Protein AF-A0A3L9GLL1-F1 (afdb_monomer_lite)

Structure (mmCIF, N/CA/C/O backbone):
data_AF-A0A3L9GLL1-F1
#
_entry.id   AF-A0A3L9GLL1-F1
#
loop_
_atom_site.group_PDB
_atom_site.id
_atom_site.type_symbol
_atom_site.label_atom_id
_atom_site.label_alt_id
_atom_site.label_comp_id
_atom_site.label_asym_id
_atom_site.label_entity_id
_atom_site.label_seq_id
_atom_site.pdbx_PDB_ins_code
_atom_site.Cartn_x
_atom_site.Cartn_y
_atom_site.Cartn_z
_atom_site.occupancy
_atom_site.B_iso_or_equiv
_atom_site.auth_seq_id
_atom_site.auth_comp_id
_atom_site.auth_asym_id
_atom_site.auth_atom_id
_atom_site.pdbx_PDB_model_num
ATOM 1 N N . PRO A 1 1 ? 18.558 -11.958 -15.216 1.00 66.00 1 PRO A N 1
ATOM 2 C CA . PRO A 1 1 ? 17.904 -10.704 -14.757 1.00 66.00 1 PRO A CA 1
ATOM 3 C C . PRO A 1 1 ? 17.938 -9.670 -15.889 1.00 66.00 1 PRO A C 1
ATOM 5 O O . PRO A 1 1 ? 18.810 -9.796 -16.738 1.00 66.00 1 PRO A O 1
ATOM 8 N N . LEU A 1 2 ? 17.018 -8.699 -15.926 1.00 81.56 2 LEU A N 1
ATOM 9 C CA . LEU A 1 2 ? 16.826 -7.770 -17.062 1.00 81.56 2 LEU A CA 1
ATOM 10 C C . LEU A 1 2 ? 18.001 -6.802 -17.343 1.00 81.56 2 LEU A C 1
ATOM 12 O O . LEU A 1 2 ? 17.887 -5.996 -18.255 1.00 81.56 2 LEU A O 1
ATOM 16 N N . ASP A 1 3 ? 19.086 -6.856 -16.559 1.00 89.69 3 ASP A N 1
ATOM 17 C CA . ASP A 1 3 ? 20.253 -5.948 -16.613 1.00 89.69 3 ASP A CA 1
ATOM 18 C C . ASP A 1 3 ? 19.885 -4.450 -16.697 1.00 89.69 3 ASP A C 1
ATOM 20 O O . ASP A 1 3 ? 20.573 -3.642 -17.311 1.00 89.69 3 ASP A O 1
ATOM 24 N N . LEU A 1 4 ? 18.760 -4.088 -16.071 1.00 91.12 4 LEU A N 1
ATOM 25 C CA . LEU A 1 4 ? 18.176 -2.752 -16.128 1.00 91.12 4 LEU A CA 1
ATOM 26 C C . LEU A 1 4 ? 18.712 -1.883 -14.986 1.00 91.12 4 LEU A C 1
ATOM 28 O O . LEU A 1 4 ? 18.564 -2.212 -13.804 1.00 91.12 4 LEU A O 1
ATOM 32 N N . LYS A 1 5 ? 19.299 -0.736 -15.322 1.00 94.44 5 LYS A N 1
ATOM 33 C CA . LYS A 1 5 ? 19.776 0.260 -14.357 1.00 94.44 5 LYS A CA 1
ATOM 34 C C . LYS A 1 5 ? 18.611 1.060 -13.779 1.00 94.44 5 LYS A C 1
ATOM 36 O O . LYS A 1 5 ? 17.586 1.285 -14.416 1.00 94.44 5 LYS A O 1
ATOM 41 N N . ILE A 1 6 ? 18.821 1.615 -12.583 1.00 92.75 6 ILE A N 1
ATOM 42 C CA . ILE A 1 6 ? 17.841 2.488 -11.908 1.00 92.75 6 ILE A CA 1
ATOM 43 C C . ILE A 1 6 ? 17.443 3.691 -12.783 1.00 92.75 6 ILE A C 1
ATOM 45 O O . ILE A 1 6 ? 16.289 4.107 -12.752 1.00 92.75 6 ILE A O 1
ATOM 49 N N . ASN A 1 7 ? 18.381 4.249 -13.559 1.00 95.06 7 ASN A N 1
ATOM 50 C CA . ASN A 1 7 ? 18.096 5.373 -14.460 1.00 95.06 7 ASN A CA 1
ATOM 51 C C . ASN A 1 7 ? 17.142 4.964 -15.581 1.00 95.06 7 ASN A C 1
ATOM 53 O O . ASN A 1 7 ? 16.164 5.658 -15.824 1.00 95.06 7 ASN A O 1
ATOM 57 N N . GLU A 1 8 ? 17.397 3.813 -16.200 1.00 96.06 8 GLU A N 1
ATOM 58 C CA . GLU A 1 8 ? 16.586 3.292 -17.302 1.00 96.06 8 GLU A CA 1
ATOM 59 C C . GLU A 1 8 ? 15.171 2.969 -16.811 1.00 96.06 8 GLU A C 1
ATOM 61 O O . GLU A 1 8 ? 14.189 3.349 -17.440 1.00 96.06 8 GLU A O 1
ATOM 66 N N . LEU A 1 9 ? 15.042 2.367 -15.622 1.00 95.38 9 LEU A N 1
ATOM 67 C CA . LEU A 1 9 ? 13.734 2.146 -15.006 1.00 95.38 9 LEU A CA 1
ATOM 68 C C . LEU A 1 9 ? 13.000 3.464 -14.705 1.00 95.38 9 LEU A C 1
ATOM 70 O O . LEU A 1 9 ? 11.792 3.557 -14.907 1.00 95.38 9 LEU A O 1
ATOM 74 N N . ALA A 1 10 ? 13.706 4.489 -14.226 1.00 97.06 10 ALA A N 1
ATOM 75 C CA . ALA A 1 10 ? 13.104 5.791 -13.949 1.00 97.06 10 ALA A CA 1
ATOM 76 C C . ALA A 1 10 ? 12.584 6.475 -15.224 1.00 97.06 10 ALA A C 1
ATOM 78 O O . ALA A 1 10 ? 11.496 7.053 -15.202 1.00 97.06 10 ALA A O 1
ATOM 79 N N . GLU A 1 11 ? 13.322 6.355 -16.329 1.00 97.31 11 GLU A N 1
ATOM 80 C CA . GLU A 1 11 ? 12.903 6.828 -17.650 1.00 97.31 11 GLU A CA 1
ATOM 81 C C . GLU A 1 11 ? 11.653 6.086 -18.140 1.00 97.31 11 GLU A C 1
ATOM 83 O O . GLU A 1 11 ? 10.669 6.737 -18.488 1.00 97.31 11 GLU A O 1
ATOM 88 N N . LEU A 1 12 ? 11.630 4.748 -18.064 1.00 96.88 12 LEU A N 1
ATOM 89 C CA . LEU A 1 12 ? 10.466 3.931 -18.446 1.00 96.88 12 LEU A CA 1
ATOM 90 C C . LEU A 1 12 ? 9.216 4.247 -17.613 1.00 96.88 12 LEU A C 1
ATOM 92 O O . LEU A 1 12 ? 8.099 4.267 -18.128 1.00 96.88 12 LEU A O 1
ATOM 96 N N . LEU A 1 13 ? 9.393 4.510 -16.318 1.00 96.62 13 LEU A N 1
ATOM 97 C CA . LEU A 1 13 ? 8.304 4.884 -15.415 1.00 96.62 13 LEU A CA 1
ATOM 98 C C . LEU A 1 13 ? 7.893 6.357 -15.553 1.00 96.62 13 LEU A C 1
ATOM 100 O O . LEU A 1 13 ? 6.891 6.753 -14.952 1.00 96.62 13 LEU A O 1
ATOM 104 N N . HIS A 1 14 ? 8.633 7.168 -16.317 1.00 97.00 14 HIS A N 1
ATOM 105 C CA . HIS A 1 14 ? 8.471 8.620 -16.423 1.00 97.00 14 HIS A CA 1
ATOM 106 C C . HIS A 1 14 ? 8.475 9.326 -15.056 1.00 97.00 14 HIS A C 1
ATOM 108 O O . HIS A 1 14 ? 7.601 10.142 -14.752 1.00 97.00 14 HIS A O 1
ATOM 114 N N . VAL A 1 15 ? 9.454 9.000 -14.208 1.00 96.81 15 VAL A N 1
ATOM 115 C CA . VAL A 1 15 ? 9.636 9.608 -12.880 1.00 96.81 15 VAL A CA 1
ATOM 116 C C . VAL A 1 15 ? 11.089 10.011 -12.654 1.00 96.81 15 VAL A C 1
ATOM 118 O O . VAL A 1 15 ? 12.007 9.512 -13.295 1.00 96.81 15 VAL A O 1
ATOM 121 N N . HIS A 1 16 ? 11.332 10.897 -11.689 1.00 97.06 16 HIS A N 1
ATOM 122 C CA . HIS A 1 16 ? 12.702 11.231 -11.305 1.00 97.06 16 HIS A CA 1
ATOM 123 C C . HIS A 1 16 ? 13.423 10.004 -10.718 1.00 97.06 16 HIS A C 1
ATOM 125 O O . HIS A 1 16 ? 12.843 9.293 -9.893 1.00 97.06 16 HIS A O 1
ATOM 131 N N . ARG A 1 17 ? 14.710 9.808 -11.049 1.00 96.38 17 ARG A N 1
ATOM 132 C CA . ARG A 1 17 ? 15.570 8.715 -10.541 1.00 96.38 17 ARG A CA 1
ATOM 133 C C . ARG A 1 17 ? 15.467 8.519 -9.027 1.00 96.38 17 ARG A C 1
ATOM 135 O O . ARG A 1 17 ? 15.381 7.393 -8.543 1.00 96.38 17 ARG A O 1
ATOM 142 N N . ASN A 1 18 ? 15.445 9.622 -8.277 1.00 96.06 18 ASN A N 1
ATOM 143 C CA . ASN A 1 18 ? 15.346 9.583 -6.814 1.00 96.06 18 ASN A CA 1
ATOM 144 C C . ASN A 1 18 ? 14.056 8.909 -6.326 1.00 96.06 18 ASN A C 1
ATOM 146 O O . ASN A 1 18 ? 14.074 8.322 -5.254 1.00 96.06 18 ASN A O 1
ATOM 150 N N . SER A 1 19 ? 12.965 8.944 -7.100 1.00 95.12 19 SER A N 1
ATOM 151 C CA . SER A 1 19 ? 11.716 8.254 -6.751 1.00 95.12 19 SER A CA 1
ATOM 152 C C . SER A 1 19 ? 11.899 6.740 -6.770 1.00 95.12 19 SER A C 1
ATOM 154 O O . SER A 1 19 ? 11.517 6.072 -5.815 1.00 95.12 19 SER A O 1
ATOM 156 N N . VAL A 1 20 ? 12.539 6.213 -7.818 1.00 94.94 20 VAL A N 1
ATOM 157 C CA . VAL A 1 20 ? 12.854 4.780 -7.938 1.00 94.94 20 VAL A CA 1
ATOM 158 C C . VAL A 1 20 ? 13.869 4.371 -6.873 1.00 94.94 20 VAL A C 1
ATOM 160 O O . VAL A 1 20 ? 13.679 3.375 -6.186 1.00 94.94 20 VAL A O 1
ATOM 163 N N . SER A 1 21 ? 14.910 5.182 -6.666 1.00 96.12 21 SER A N 1
ATOM 164 C CA . SER A 1 21 ? 15.902 4.940 -5.614 1.00 96.12 21 SER A CA 1
ATOM 165 C C . SER A 1 21 ? 15.282 4.938 -4.213 1.00 96.12 21 SER A C 1
ATOM 167 O O . SER A 1 21 ? 15.670 4.123 -3.383 1.00 96.12 21 SER A O 1
ATOM 169 N N . ALA A 1 22 ? 14.347 5.844 -3.919 1.00 96.25 22 ALA A N 1
ATOM 170 C CA . ALA A 1 22 ? 13.674 5.889 -2.624 1.00 96.25 22 ALA A CA 1
ATOM 171 C C . ALA A 1 22 ? 12.752 4.680 -2.424 1.00 96.25 22 ALA A C 1
ATOM 173 O O . ALA A 1 22 ? 12.727 4.131 -1.328 1.00 96.25 22 ALA A O 1
ATOM 174 N N . LEU A 1 23 ? 12.057 4.246 -3.480 1.00 95.38 23 LEU A N 1
ATOM 175 C CA . LEU A 1 23 ? 11.208 3.057 -3.447 1.00 95.38 23 LEU A CA 1
ATOM 176 C C . LEU A 1 23 ? 12.028 1.781 -3.196 1.00 95.38 23 LEU A C 1
ATOM 178 O O . LEU A 1 23 ? 11.700 1.016 -2.299 1.00 95.38 23 LEU A O 1
ATOM 182 N N . ILE A 1 24 ? 13.127 1.581 -3.934 1.00 93.94 24 ILE A N 1
ATOM 183 C CA . ILE A 1 24 ? 13.991 0.391 -3.796 1.00 93.94 24 ILE A CA 1
ATOM 184 C C . ILE A 1 24 ? 14.602 0.298 -2.393 1.00 93.94 24 ILE A C 1
ATOM 186 O O . ILE A 1 24 ? 14.706 -0.790 -1.838 1.00 93.94 24 ILE A O 1
ATOM 190 N N . ASN A 1 25 ? 14.993 1.433 -1.810 1.00 95.00 25 ASN A N 1
ATOM 191 C CA . ASN A 1 25 ? 15.582 1.472 -0.469 1.00 95.00 25 ASN A CA 1
ATOM 192 C C . ASN A 1 25 ? 14.533 1.540 0.656 1.00 95.00 25 ASN A C 1
ATOM 194 O O . ASN A 1 25 ? 14.895 1.837 1.788 1.00 95.00 25 ASN A O 1
ATOM 198 N N . ASN A 1 26 ? 13.247 1.328 0.352 1.00 93.19 26 ASN A N 1
ATOM 199 C CA . ASN A 1 26 ? 12.126 1.429 1.294 1.00 93.19 26 ASN A CA 1
ATOM 200 C C . ASN A 1 26 ? 12.056 2.765 2.072 1.00 93.19 26 ASN A C 1
ATOM 202 O O . ASN A 1 26 ? 11.481 2.853 3.151 1.00 93.19 26 ASN A O 1
ATOM 206 N N . ASN A 1 27 ? 12.621 3.839 1.512 1.00 94.75 27 ASN A N 1
ATOM 207 C CA . ASN A 1 27 ? 12.573 5.189 2.087 1.00 94.75 27 ASN A CA 1
ATOM 208 C C . ASN A 1 27 ? 11.277 5.929 1.724 1.00 94.75 27 ASN A C 1
ATOM 210 O O . ASN A 1 27 ? 11.030 7.040 2.193 1.00 94.75 27 ASN A O 1
ATOM 214 N N . ARG A 1 28 ? 10.465 5.352 0.835 1.00 94.69 28 ARG A N 1
ATOM 215 C CA . ARG A 1 28 ? 9.164 5.877 0.432 1.00 94.69 28 ARG A CA 1
ATOM 216 C C . ARG A 1 28 ? 8.218 4.712 0.172 1.00 94.69 28 ARG A C 1
ATOM 218 O O . ARG A 1 28 ? 8.540 3.849 -0.640 1.00 94.69 28 ARG A O 1
ATOM 225 N N . LYS A 1 29 ? 7.034 4.754 0.789 1.00 96.44 29 LYS A N 1
ATOM 226 C CA . LYS A 1 29 ? 5.955 3.801 0.509 1.00 96.44 29 LYS A CA 1
ATOM 227 C C . LYS A 1 29 ? 5.534 3.870 -0.958 1.00 96.44 29 LYS A C 1
ATOM 229 O O . LYS A 1 29 ? 5.464 4.956 -1.549 1.00 96.44 29 LYS A O 1
ATOM 234 N N . LEU A 1 30 ? 5.229 2.714 -1.532 1.00 97.56 30 LEU A N 1
ATOM 235 C CA . LEU A 1 30 ? 4.647 2.602 -2.858 1.00 97.56 30 LEU A CA 1
ATOM 236 C C . LEU A 1 30 ? 3.283 3.307 -2.885 1.00 97.56 30 LEU A C 1
ATOM 238 O O . LEU A 1 30 ? 2.367 2.954 -2.148 1.00 97.56 30 LEU A O 1
ATOM 242 N N . THR A 1 31 ? 3.130 4.296 -3.763 1.00 97.44 31 THR A N 1
ATOM 243 C CA . THR A 1 31 ? 1.831 4.932 -4.008 1.00 97.44 31 THR A CA 1
ATOM 244 C C . THR A 1 31 ? 1.042 4.159 -5.059 1.00 97.44 31 THR A C 1
ATOM 246 O O . THR A 1 31 ? 1.625 3.500 -5.921 1.00 97.44 31 THR A O 1
ATOM 249 N N . THR A 1 32 ? -0.284 4.313 -5.066 1.00 97.94 32 THR A N 1
ATOM 250 C CA . THR A 1 32 ? -1.142 3.741 -6.114 1.00 97.94 32 THR A CA 1
ATOM 251 C C . THR A 1 32 ? -0.691 4.171 -7.510 1.00 97.94 32 THR A C 1
ATOM 253 O O . THR A 1 32 ? -0.531 3.327 -8.379 1.00 97.94 32 THR A O 1
ATOM 256 N N . GLU A 1 33 ? -0.374 5.453 -7.724 1.00 98.00 33 GLU A N 1
ATOM 257 C CA . GLU A 1 33 ? 0.145 5.930 -9.015 1.00 98.00 33 GLU A CA 1
ATOM 258 C C . GLU A 1 33 ? 1.421 5.182 -9.448 1.00 98.00 33 GLU A C 1
ATOM 260 O O . GLU A 1 33 ? 1.544 4.773 -10.602 1.00 98.00 33 GLU A O 1
ATOM 265 N N . MET A 1 34 ? 2.361 4.956 -8.522 1.00 98.00 34 MET A N 1
ATOM 266 C CA . MET A 1 34 ? 3.581 4.203 -8.815 1.00 98.00 34 MET A CA 1
ATOM 267 C C . MET A 1 34 ? 3.280 2.732 -9.124 1.00 98.00 34 MET A C 1
ATOM 269 O O . MET A 1 34 ? 3.889 2.170 -10.031 1.00 98.00 34 MET A O 1
ATOM 273 N N . ALA A 1 35 ? 2.308 2.129 -8.436 1.00 98.38 35 ALA A N 1
ATOM 274 C CA . ALA A 1 35 ? 1.846 0.772 -8.720 1.00 98.38 35 ALA A CA 1
ATOM 275 C C . ALA A 1 35 ? 1.310 0.640 -10.157 1.00 98.38 35 ALA A C 1
ATOM 277 O O . ALA A 1 35 ? 1.675 -0.301 -10.857 1.00 98.38 35 ALA A O 1
ATOM 278 N N . PHE A 1 36 ? 0.523 1.611 -10.641 1.00 98.56 36 PHE A N 1
ATOM 279 C CA . PHE A 1 36 ? 0.061 1.645 -12.037 1.00 98.56 36 PHE A CA 1
ATOM 280 C C . PHE A 1 36 ? 1.220 1.766 -13.037 1.00 98.56 36 PHE A C 1
ATOM 282 O O . PHE A 1 36 ? 1.226 1.080 -14.061 1.00 98.56 36 PHE A O 1
ATOM 289 N N . ARG A 1 37 ? 2.219 2.608 -12.745 1.00 98.31 37 ARG A N 1
ATOM 290 C CA . ARG A 1 37 ? 3.408 2.765 -13.602 1.00 98.31 37 ARG A CA 1
ATOM 291 C C . ARG A 1 37 ? 4.213 1.464 -13.683 1.00 98.31 37 ARG A C 1
ATOM 293 O O . ARG A 1 37 ? 4.563 1.035 -14.779 1.00 98.31 37 ARG A O 1
ATOM 300 N N . LEU A 1 38 ? 4.456 0.811 -12.546 1.00 98.06 38 LEU A N 1
ATOM 301 C CA . LEU A 1 38 ? 5.177 -0.465 -12.483 1.00 98.06 38 LEU A CA 1
ATOM 302 C C . LEU A 1 38 ? 4.407 -1.594 -13.171 1.00 98.06 38 LEU A C 1
ATOM 304 O O . LEU A 1 38 ? 4.997 -2.343 -13.947 1.00 98.06 38 LEU A O 1
ATOM 308 N N . ALA A 1 39 ? 3.093 -1.672 -12.948 1.00 98.38 39 ALA A N 1
ATOM 309 C CA . ALA A 1 39 ? 2.211 -2.613 -13.631 1.00 98.38 39 ALA A CA 1
ATOM 310 C C . ALA A 1 39 ? 2.332 -2.483 -15.154 1.00 98.38 39 ALA A C 1
ATOM 312 O O . ALA A 1 39 ? 2.521 -3.479 -15.848 1.00 98.38 39 ALA A O 1
ATOM 313 N N . LYS A 1 40 ? 2.324 -1.246 -15.669 1.00 98.06 40 LYS A N 1
ATOM 314 C CA . LYS A 1 40 ? 2.467 -0.982 -17.103 1.00 98.06 40 LYS A CA 1
ATOM 315 C C . LYS A 1 40 ? 3.850 -1.344 -17.654 1.00 98.06 40 LYS A C 1
ATOM 317 O O . LYS A 1 40 ? 3.917 -1.883 -18.754 1.00 98.06 40 LYS A O 1
ATOM 322 N N . VAL A 1 41 ? 4.930 -1.027 -16.937 1.00 97.38 41 VAL A N 1
ATOM 323 C CA . VAL A 1 41 ? 6.311 -1.281 -17.396 1.00 97.38 41 VAL A CA 1
ATOM 324 C C . VAL A 1 41 ? 6.655 -2.770 -17.383 1.00 97.38 41 VAL A C 1
ATOM 326 O O . VAL A 1 41 ? 7.335 -3.243 -18.289 1.00 97.38 41 VAL A O 1
ATOM 329 N N . PHE A 1 42 ? 6.184 -3.507 -16.378 1.00 97.12 42 PHE A N 1
ATOM 330 C CA . PHE A 1 42 ? 6.525 -4.918 -16.186 1.00 97.12 42 PHE A CA 1
ATOM 331 C C . PHE A 1 42 ? 5.447 -5.898 -16.658 1.00 97.12 42 PHE A C 1
ATOM 333 O O . PHE A 1 42 ? 5.609 -7.094 -16.447 1.00 97.12 42 PHE A O 1
ATOM 340 N N . ASP A 1 43 ? 4.368 -5.404 -17.267 1.00 97.94 43 ASP A N 1
ATOM 341 C CA . ASP A 1 43 ? 3.212 -6.206 -17.693 1.00 97.94 43 ASP A CA 1
ATOM 342 C C . ASP A 1 43 ? 2.645 -7.073 -16.552 1.00 97.94 43 ASP A C 1
ATOM 344 O O . ASP A 1 43 ? 2.450 -8.282 -16.653 1.00 97.94 43 ASP A O 1
ATOM 348 N N . THR A 1 44 ? 2.435 -6.430 -15.403 1.00 98.31 44 THR A N 1
ATOM 349 C CA . THR A 1 44 ? 1.893 -7.048 -14.184 1.00 98.31 44 THR A CA 1
ATOM 350 C C . THR A 1 44 ? 0.594 -6.362 -13.764 1.00 98.31 44 THR A C 1
ATOM 352 O O . THR A 1 44 ? 0.157 -5.389 -14.378 1.00 98.31 44 THR A O 1
ATOM 355 N N . THR A 1 45 ? -0.061 -6.861 -12.715 1.00 98.50 45 THR A N 1
ATOM 356 C CA . THR A 1 45 ? -1.269 -6.228 -12.174 1.00 98.50 45 THR A CA 1
ATOM 357 C C . THR A 1 45 ? -0.915 -5.130 -11.172 1.00 98.50 45 THR A C 1
ATOM 359 O O . THR A 1 45 ? 0.122 -5.168 -10.513 1.00 98.50 45 THR A O 1
ATOM 362 N N . VAL A 1 46 ? -1.795 -4.139 -11.024 1.00 98.50 46 VAL A N 1
ATOM 363 C CA . VAL A 1 46 ? -1.639 -3.089 -10.001 1.00 98.50 46 VAL A CA 1
ATOM 364 C C . VAL A 1 46 ? -1.683 -3.696 -8.597 1.00 98.50 46 VAL A C 1
ATOM 366 O O . VAL A 1 46 ? -0.850 -3.368 -7.751 1.00 98.50 46 VAL A O 1
ATOM 369 N N . ASP A 1 47 ? -2.606 -4.634 -8.380 1.00 98.44 47 ASP A N 1
ATOM 370 C CA . ASP A 1 47 ? -2.799 -5.306 -7.094 1.00 98.44 47 ASP A CA 1
ATOM 371 C C . ASP A 1 47 ? -1.566 -6.096 -6.662 1.00 98.44 47 ASP A C 1
ATOM 373 O O . ASP A 1 47 ? -1.273 -6.147 -5.474 1.00 98.44 47 ASP A O 1
ATOM 377 N N . PHE A 1 48 ? -0.795 -6.658 -7.602 1.00 98.44 48 PHE A N 1
ATOM 378 C CA . PHE A 1 48 ? 0.469 -7.319 -7.276 1.00 98.44 48 PHE A CA 1
ATOM 379 C C . PHE A 1 48 ? 1.386 -6.392 -6.468 1.00 98.44 48 PHE A C 1
ATOM 381 O O . PHE A 1 48 ? 1.868 -6.774 -5.405 1.00 98.44 48 PHE A O 1
ATOM 388 N N . TRP A 1 49 ? 1.570 -5.152 -6.922 1.00 98.31 49 TRP A N 1
ATOM 389 C CA . TRP A 1 49 ? 2.433 -4.186 -6.244 1.00 98.31 49 TRP A CA 1
ATOM 390 C C . TRP A 1 49 ? 1.818 -3.654 -4.948 1.00 98.31 49 TRP A C 1
ATOM 392 O O . TRP A 1 49 ? 2.517 -3.524 -3.943 1.00 98.31 49 TRP A O 1
ATOM 402 N N . LEU A 1 50 ? 0.513 -3.371 -4.944 1.00 98.31 50 LEU A N 1
ATOM 403 C CA . LEU A 1 50 ? -0.174 -2.876 -3.748 1.00 98.31 50 LEU A CA 1
ATOM 404 C C . LEU A 1 50 ? -0.214 -3.915 -2.627 1.00 98.31 50 LEU A C 1
ATOM 406 O O . LEU A 1 50 ? -0.043 -3.552 -1.468 1.00 98.31 50 LEU A O 1
ATOM 410 N N . ASN A 1 51 ? -0.363 -5.197 -2.956 1.00 98.38 51 ASN A N 1
ATOM 411 C CA . ASN A 1 51 ? -0.351 -6.275 -1.971 1.00 98.38 51 ASN A CA 1
ATOM 412 C C . ASN A 1 51 ? 1.015 -6.407 -1.286 1.00 98.38 51 ASN A C 1
ATOM 414 O O . ASN A 1 51 ? 1.070 -6.664 -0.085 1.00 98.38 51 ASN A O 1
ATOM 418 N N . LEU A 1 52 ? 2.115 -6.181 -2.016 1.00 98.06 52 LEU A N 1
ATOM 419 C CA . LEU A 1 52 ? 3.454 -6.144 -1.421 1.00 98.06 52 LEU A CA 1
ATOM 420 C C . LEU A 1 52 ? 3.585 -4.993 -0.417 1.00 98.06 52 LEU A C 1
ATOM 422 O O . LEU A 1 52 ? 4.073 -5.204 0.691 1.00 98.06 52 LEU A O 1
ATOM 426 N N . GLN A 1 53 ? 3.110 -3.794 -0.773 1.00 98.00 53 GLN A N 1
ATOM 427 C CA . GLN A 1 53 ? 3.124 -2.655 0.147 1.00 98.00 53 GLN A CA 1
ATOM 428 C C . GLN A 1 53 ? 2.221 -2.896 1.362 1.00 98.00 53 GLN A C 1
ATOM 430 O O . GLN A 1 53 ? 2.637 -2.623 2.483 1.00 98.00 53 GLN A O 1
ATOM 435 N N . ALA A 1 54 ? 1.030 -3.463 1.161 1.00 98.31 54 ALA A N 1
ATOM 436 C CA . ALA A 1 54 ? 0.099 -3.773 2.241 1.00 98.31 54 ALA A CA 1
ATOM 437 C C . ALA A 1 54 ? 0.691 -4.775 3.244 1.00 98.31 54 ALA A C 1
ATOM 439 O O . ALA A 1 54 ? 0.525 -4.608 4.449 1.00 98.31 54 ALA A O 1
ATOM 440 N N . ALA A 1 55 ? 1.425 -5.786 2.768 1.00 98.31 55 ALA A N 1
ATOM 441 C CA . ALA A 1 55 ? 2.113 -6.734 3.641 1.00 98.31 55 ALA A CA 1
ATOM 442 C C . ALA A 1 55 ? 3.194 -6.053 4.501 1.00 98.31 55 ALA A C 1
ATOM 444 O O . ALA A 1 55 ? 3.299 -6.340 5.692 1.00 98.31 55 ALA A O 1
ATOM 445 N N . VAL A 1 56 ? 3.964 -5.122 3.921 1.00 97.75 56 VAL A N 1
ATOM 446 C CA . VAL A 1 56 ? 4.946 -4.316 4.668 1.00 97.75 56 VAL A CA 1
ATOM 447 C C . VAL A 1 56 ? 4.248 -3.415 5.685 1.00 97.75 56 VAL A C 1
ATOM 449 O O . VAL A 1 56 ? 4.668 -3.366 6.836 1.00 97.75 56 VAL A O 1
ATOM 452 N N . ASP A 1 57 ? 3.162 -2.747 5.294 1.00 97.75 57 ASP A N 1
ATOM 453 C CA . ASP A 1 57 ? 2.405 -1.852 6.174 1.00 97.75 57 ASP A CA 1
ATOM 454 C C . ASP A 1 57 ? 1.833 -2.595 7.392 1.00 97.75 57 ASP A C 1
ATOM 456 O O . ASP A 1 57 ? 1.904 -2.089 8.512 1.00 97.75 57 ASP A O 1
ATOM 460 N N . LEU A 1 58 ? 1.304 -3.807 7.188 1.00 98.25 58 LEU A N 1
ATOM 461 C CA . LEU A 1 58 ? 0.851 -4.678 8.276 1.00 98.25 58 LEU A CA 1
ATOM 462 C C . LEU A 1 58 ? 2.012 -5.050 9.199 1.00 98.25 58 LEU A C 1
ATOM 464 O O . LEU A 1 58 ? 1.921 -4.846 10.409 1.00 98.25 58 LEU A O 1
ATOM 468 N N . TRP A 1 59 ? 3.123 -5.519 8.629 1.00 98.31 59 TRP A N 1
ATOM 469 C CA . TRP A 1 59 ? 4.301 -5.911 9.398 1.00 98.31 59 TRP A CA 1
ATOM 470 C C . TRP A 1 59 ? 4.866 -4.749 10.232 1.00 98.31 59 TRP A C 1
ATOM 472 O O . TRP A 1 59 ? 5.206 -4.941 11.398 1.00 98.31 59 TRP A O 1
ATOM 482 N N . GLU A 1 60 ? 4.923 -3.529 9.689 1.00 97.94 60 GLU A N 1
ATOM 483 C CA . GLU A 1 60 ? 5.372 -2.337 10.424 1.00 97.94 60 GLU A CA 1
ATOM 484 C C . GLU A 1 60 ? 4.507 -2.064 11.664 1.00 97.94 60 GLU A C 1
ATOM 486 O O . GLU A 1 60 ? 5.037 -1.737 12.728 1.00 97.94 60 GLU A O 1
ATOM 491 N N . VAL A 1 61 ? 3.183 -2.212 11.548 1.00 98.12 61 VAL A N 1
ATOM 492 C CA . VAL A 1 61 ? 2.250 -2.012 12.668 1.00 98.12 61 VAL A CA 1
ATOM 493 C C . VAL A 1 61 ? 2.357 -3.147 13.684 1.00 98.12 61 VAL A C 1
ATOM 495 O O . VAL A 1 61 ? 2.407 -2.884 14.887 1.00 98.12 61 VAL A O 1
ATOM 498 N N . GLU A 1 62 ? 2.434 -4.395 13.224 1.00 97.94 62 GLU A N 1
ATOM 499 C CA . GLU A 1 62 ? 2.590 -5.583 14.074 1.00 97.94 62 GLU A CA 1
ATOM 500 C C . GLU A 1 62 ? 3.876 -5.535 14.910 1.00 97.94 62 GLU A C 1
ATOM 502 O O . GLU A 1 62 ? 3.878 -5.937 16.072 1.00 97.94 62 GLU A O 1
ATOM 507 N N . ASN A 1 63 ? 4.960 -4.987 14.353 1.00 97.75 63 ASN A N 1
ATOM 508 C CA . ASN A 1 63 ? 6.270 -4.932 15.008 1.00 97.75 63 ASN A CA 1
ATOM 509 C C . ASN A 1 63 ? 6.529 -3.618 15.764 1.00 97.75 63 ASN A C 1
ATOM 511 O O . ASN A 1 63 ? 7.575 -3.455 16.397 1.00 97.75 63 ASN A O 1
ATOM 515 N N . ASN A 1 64 ? 5.584 -2.676 15.757 1.00 98.12 64 ASN A N 1
ATOM 516 C CA . ASN A 1 64 ? 5.674 -1.463 16.559 1.00 98.12 64 ASN A CA 1
ATOM 517 C C . ASN A 1 64 ? 5.129 -1.712 17.973 1.00 98.12 64 ASN A C 1
ATOM 519 O O . ASN A 1 64 ? 3.929 -1.600 18.218 1.00 98.12 64 ASN A O 1
ATOM 523 N N . MET A 1 65 ? 6.026 -2.002 18.922 1.00 96.94 65 MET A N 1
ATOM 524 C CA . MET A 1 65 ? 5.657 -2.324 20.311 1.00 96.94 65 MET A CA 1
ATOM 525 C C . MET A 1 65 ? 4.766 -1.260 20.964 1.00 96.94 65 MET A C 1
ATOM 527 O O . MET A 1 65 ? 3.805 -1.599 21.649 1.00 96.94 65 MET A O 1
ATOM 531 N N . ARG A 1 66 ? 5.043 0.027 20.719 1.00 98.00 66 ARG A N 1
ATOM 532 C CA . ARG A 1 66 ? 4.237 1.123 21.269 1.00 98.00 66 ARG A CA 1
ATOM 533 C C . ARG A 1 66 ? 2.808 1.075 20.736 1.00 98.00 66 ARG A C 1
ATOM 535 O O . ARG A 1 66 ? 1.866 1.181 21.514 1.00 98.00 66 ARG A O 1
ATOM 542 N N . THR A 1 67 ? 2.650 0.907 19.425 1.00 97.94 67 THR A N 1
ATOM 543 C CA . THR A 1 67 ? 1.325 0.778 18.810 1.00 97.94 67 THR A CA 1
ATOM 544 C C . THR A 1 67 ? 0.599 -0.458 19.336 1.00 97.94 67 THR A C 1
ATOM 546 O O . THR A 1 67 ? -0.577 -0.362 19.663 1.00 97.94 67 THR A O 1
ATOM 549 N N . GLN A 1 68 ? 1.288 -1.590 19.504 1.00 98.19 68 GLN A N 1
ATOM 550 C CA . GLN A 1 68 ? 0.684 -2.808 20.056 1.00 98.19 68 GLN A CA 1
ATOM 551 C C . GLN A 1 68 ? 0.181 -2.623 21.499 1.00 98.19 68 GLN A C 1
ATOM 553 O O . GLN A 1 68 ? -0.929 -3.045 21.823 1.00 98.19 68 GLN A O 1
ATOM 558 N N . GLU A 1 69 ? 0.943 -1.941 22.360 1.00 97.81 69 GLU A N 1
ATOM 559 C CA . GLU A 1 69 ? 0.484 -1.606 23.715 1.00 97.81 69 GLU A CA 1
ATOM 560 C C . GLU A 1 69 ? -0.741 -0.684 23.714 1.00 97.81 69 GLU A C 1
ATOM 562 O O . GLU A 1 69 ? -1.651 -0.864 24.524 1.00 97.81 69 GLU A O 1
ATOM 567 N N . GLU A 1 70 ? -0.762 0.315 22.829 1.00 97.81 70 GLU A N 1
ATOM 568 C CA . GLU A 1 70 ? -1.889 1.238 22.682 1.00 97.81 70 GLU A CA 1
ATOM 569 C C . GLU A 1 70 ? -3.145 0.494 22.201 1.00 97.81 70 GLU A C 1
ATOM 571 O O . GLU A 1 70 ? -4.206 0.661 22.802 1.00 97.81 70 GLU A O 1
ATOM 576 N N . LEU A 1 71 ? -3.017 -0.385 21.198 1.00 97.25 71 LEU A N 1
ATOM 577 C CA . LEU A 1 71 ? -4.110 -1.217 20.679 1.00 97.25 71 LEU A CA 1
ATOM 578 C C . LEU A 1 71 ? -4.731 -2.103 21.767 1.00 97.25 71 LEU A C 1
ATOM 580 O O . LEU A 1 71 ? -5.954 -2.196 21.849 1.00 97.25 71 LEU A O 1
ATOM 584 N N . GLY A 1 72 ? -3.917 -2.695 22.645 1.00 96.31 72 GLY A N 1
ATOM 585 C CA . GLY A 1 72 ? -4.400 -3.532 23.751 1.00 96.31 72 GLY A CA 1
ATOM 586 C C . GLY A 1 72 ? -5.195 -2.780 24.827 1.00 96.31 72 GLY A C 1
ATOM 587 O O . GLY A 1 72 ? -5.861 -3.409 25.646 1.00 96.31 72 GLY A O 1
ATOM 588 N N . ARG A 1 73 ? -5.138 -1.442 24.845 1.00 96.69 73 ARG A N 1
ATOM 589 C CA . ARG A 1 73 ? -5.895 -0.589 25.780 1.00 96.69 73 ARG A CA 1
ATOM 590 C C . ARG A 1 73 ? -7.168 -0.013 25.164 1.00 96.69 73 ARG A C 1
ATOM 592 O O . ARG A 1 73 ? -7.903 0.689 25.859 1.00 96.69 73 ARG A O 1
ATOM 599 N N . ILE A 1 74 ? -7.412 -0.255 23.877 1.00 97.56 74 ILE A N 1
ATOM 600 C CA . ILE A 1 74 ? -8.600 0.251 23.195 1.00 97.56 74 ILE A CA 1
ATOM 601 C C . ILE A 1 74 ? -9.819 -0.509 23.705 1.00 97.56 74 ILE A C 1
ATOM 603 O O . ILE A 1 74 ? -9.921 -1.724 23.570 1.00 97.56 74 ILE A O 1
ATOM 607 N N . GLU A 1 75 ? -10.766 0.238 24.260 1.00 97.06 75 GLU A N 1
ATOM 608 C CA . GLU A 1 75 ? -12.084 -0.282 24.580 1.00 97.06 75 GLU A CA 1
ATOM 609 C C . GLU A 1 75 ? -12.888 -0.511 23.298 1.00 97.06 75 GLU A C 1
ATOM 611 O O . GLU A 1 75 ? -12.984 0.363 22.429 1.00 97.06 75 GLU A O 1
ATOM 616 N N . THR A 1 76 ? -13.519 -1.675 23.196 1.00 97.62 76 THR A N 1
ATOM 617 C CA . THR A 1 76 ? -14.395 -1.984 22.072 1.00 97.62 76 THR A CA 1
ATOM 618 C C . THR A 1 76 ? -15.717 -1.224 22.171 1.00 97.62 76 THR A C 1
ATOM 620 O O . THR A 1 76 ? -16.235 -0.918 23.247 1.00 97.62 76 THR A O 1
ATOM 623 N N . VAL A 1 77 ? -16.344 -0.978 21.019 1.00 97.56 77 VAL A N 1
ATOM 624 C CA . VAL A 1 77 ? -17.670 -0.343 20.976 1.00 97.56 77 VAL A CA 1
ATOM 625 C C . VAL A 1 77 ? -18.718 -1.129 21.779 1.00 97.56 77 VAL A C 1
ATOM 627 O O . VAL A 1 77 ? -19.598 -0.528 22.390 1.00 97.56 77 VAL A O 1
ATOM 630 N N . ALA A 1 78 ? -18.608 -2.459 21.826 1.00 97.31 78 ALA A N 1
ATOM 631 C CA . ALA A 1 78 ? -19.526 -3.313 22.571 1.00 97.31 78 ALA A CA 1
ATOM 632 C C . ALA A 1 78 ? -19.422 -3.082 24.089 1.00 97.31 78 ALA A C 1
ATOM 634 O O . ALA A 1 78 ? -20.441 -2.862 24.746 1.00 97.31 78 ALA A O 1
ATOM 635 N N . GLU A 1 79 ? -18.201 -3.061 24.631 1.00 96.31 79 GLU A N 1
ATOM 636 C CA . GLU A 1 79 ? -17.940 -2.785 26.053 1.00 96.31 79 GLU A CA 1
ATOM 637 C C . GLU A 1 79 ? -18.421 -1.383 26.446 1.00 96.31 79 GLU A C 1
ATOM 639 O O . GLU A 1 79 ? -19.117 -1.208 27.454 1.00 96.31 79 GLU A O 1
ATOM 644 N N . TYR A 1 80 ? -18.140 -0.394 25.592 1.00 96.56 80 TYR A N 1
ATOM 645 C CA . TYR A 1 80 ? -18.561 0.985 25.808 1.00 96.56 80 TYR A CA 1
ATOM 646 C C . TYR A 1 80 ? -20.089 1.114 25.904 1.00 96.56 80 TYR A C 1
ATOM 648 O O . TYR A 1 80 ? -20.610 1.777 26.811 1.00 96.56 80 TYR A O 1
ATOM 656 N N . LEU A 1 81 ? -20.820 0.484 24.976 1.00 97.19 81 LEU A N 1
ATOM 657 C CA . LEU A 1 81 ? -22.281 0.536 24.927 1.00 97.19 81 LEU A CA 1
ATOM 658 C C . LEU A 1 81 ? -22.922 -0.173 26.126 1.00 97.19 81 LEU A C 1
ATOM 660 O O . LEU A 1 81 ? -23.822 0.403 26.739 1.00 97.19 81 LEU A O 1
ATOM 664 N N . ALA A 1 82 ? -22.419 -1.348 26.514 1.00 95.44 82 ALA A N 1
ATOM 665 C CA . ALA A 1 82 ? -22.913 -2.081 27.681 1.00 95.44 82 ALA A CA 1
ATOM 666 C C . ALA A 1 82 ? -22.803 -1.239 28.963 1.00 95.44 82 ALA A C 1
ATOM 668 O O . ALA A 1 82 ? -23.782 -1.042 29.688 1.00 95.44 82 ALA A O 1
A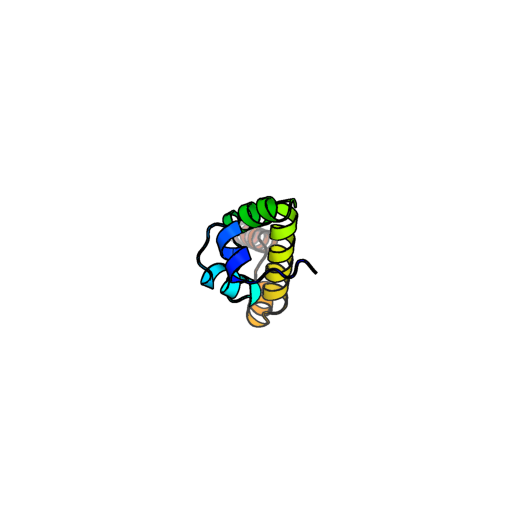TOM 669 N N . ARG A 1 83 ? -21.636 -0.623 29.193 1.00 95.00 83 ARG A N 1
ATOM 670 C CA . ARG A 1 83 ? -21.429 0.272 30.339 1.00 95.00 83 ARG A CA 1
ATOM 671 C C . ARG A 1 83 ? -22.340 1.502 30.294 1.00 95.00 83 ARG A C 1
ATOM 673 O O . ARG A 1 83 ? -22.768 1.993 31.342 1.00 95.00 83 ARG A O 1
ATOM 680 N N . ARG A 1 84 ? -22.621 2.041 29.103 1.00 94.56 84 ARG A N 1
ATOM 681 C CA . ARG A 1 84 ? -23.528 3.188 28.932 1.00 94.56 84 ARG A CA 1
ATOM 682 C C . ARG A 1 84 ? -24.959 2.827 29.330 1.00 94.56 84 ARG A C 1
ATOM 684 O O . ARG A 1 84 ? -25.582 3.590 30.064 1.00 94.56 84 ARG A O 1
ATOM 691 N N . GLU A 1 85 ? -25.456 1.672 28.898 1.00 93.50 85 GLU A N 1
ATOM 692 C CA . GLU A 1 85 ? -26.797 1.194 29.251 1.00 93.50 85 GLU A CA 1
ATOM 693 C C . GLU A 1 85 ? -26.948 0.951 30.756 1.00 93.50 85 GLU A C 1
ATOM 695 O O . GLU A 1 85 ? -27.933 1.379 31.363 1.00 93.50 85 GLU A O 1
ATOM 700 N N . GLU A 1 86 ? -25.954 0.333 31.394 1.00 91.50 86 GLU A N 1
ATOM 701 C CA . GLU A 1 86 ? -25.949 0.148 32.848 1.00 91.50 86 GLU A CA 1
ATOM 702 C C . GLU A 1 86 ? -26.005 1.476 33.606 1.00 91.50 86 GLU A C 1
ATOM 704 O O . GLU A 1 86 ? -26.722 1.593 34.600 1.00 91.50 86 GLU A O 1
ATOM 709 N N . ARG A 1 87 ? -25.287 2.502 33.132 1.00 89.19 87 ARG A N 1
ATOM 710 C CA . ARG A 1 87 ? -25.359 3.848 33.718 1.00 89.19 87 ARG A CA 1
ATOM 711 C C . ARG A 1 87 ? -26.744 4.459 33.556 1.00 89.19 87 ARG A C 1
ATOM 713 O O . ARG A 1 87 ? -27.245 5.031 34.514 1.00 89.19 87 ARG A O 1
ATOM 720 N N . THR A 1 88 ? -27.383 4.308 32.395 1.00 88.31 88 THR A N 1
ATOM 721 C CA . THR A 1 88 ? -28.751 4.818 32.194 1.00 88.31 88 THR A CA 1
ATOM 722 C C . THR A 1 88 ? -29.773 4.119 33.089 1.00 88.31 88 THR A C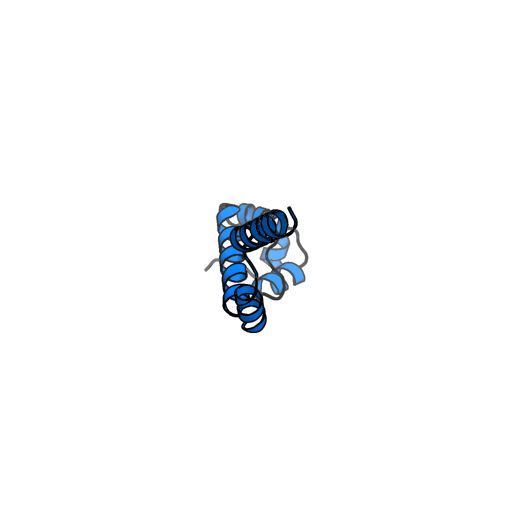 1
ATOM 724 O O . THR A 1 88 ? -30.631 4.787 33.652 1.00 88.31 88 THR A O 1
ATOM 727 N N . LYS A 1 89 ? -29.636 2.803 33.305 1.00 82.50 89 LYS A N 1
ATOM 728 C CA . LYS A 1 89 ? -30.510 2.022 34.197 1.00 82.50 89 LYS A CA 1
ATOM 729 C C . LYS A 1 89 ? -30.307 2.335 35.681 1.00 82.50 89 LYS A C 1
ATOM 731 O O . LYS A 1 89 ? -31.220 2.121 36.456 1.00 82.50 89 LYS A O 1
ATOM 736 N N . LYS A 1 90 ? -29.117 2.798 36.084 1.00 74.38 90 LYS A N 1
ATOM 737 C CA . LYS A 1 90 ? -28.813 3.191 37.475 1.00 74.38 90 LYS A CA 1
ATOM 738 C C . LYS A 1 90 ? -29.277 4.607 37.833 1.00 74.38 90 LYS A C 1
ATOM 740 O O . LYS A 1 90 ? -29.278 4.949 39.010 1.00 74.38 90 LYS A O 1
ATOM 745 N N . VAL A 1 91 ? -29.567 5.439 36.833 1.00 72.94 91 VAL A N 1
ATOM 746 C CA . VAL A 1 91 ? -29.997 6.839 37.007 1.00 72.94 91 VAL A CA 1
ATOM 747 C C . VAL A 1 91 ? -31.523 6.983 36.902 1.00 72.94 91 VAL A C 1
ATOM 749 O O . VAL A 1 91 ? -32.061 7.982 37.374 1.00 72.94 91 VAL A O 1
ATOM 752 N N . ALA A 1 92 ? -32.203 6.001 36.302 1.00 62.09 92 ALA A N 1
ATOM 753 C CA . ALA A 1 92 ? -33.661 5.859 36.293 1.00 62.09 92 ALA A CA 1
ATOM 754 C C . ALA A 1 92 ? -34.152 5.116 37.544 1.00 62.09 92 ALA A C 1
ATOM 756 O O . ALA A 1 92 ? -35.263 5.452 38.009 1.00 62.09 92 ALA A O 1
#

Organism: Escherichia coli (NCBI:txid562)

Secondary structure (DSSP, 8-state):
-----HHHHHHHTTS-HHHHHHHHTTSSPPPHHHHHHHHHHHT--HHHHHHHHHHHHHHHHHT-HHHHHHHTTPPPHHHHHHHHHHHHHHH-

Foldseek 3Di:
DPPDDLVNLCVQLVHDSVVSVCVVVVVDQDDLSNLVSCCVSVVHDSVVRVVVSVVVVVVVCVPPPVNVVVVVPDDDPVNVVVVVVVVVVVVD

Sequence (92 aa):
PLDLKINELAELLHVHRNSVSALINNNRKLTTEMAFRLAKVFDTTVDFWLNLQAAVDLWEVENNMRTQEELGRIETVAEYLARREERTKKVA

pLDDT: mean 95.06, std 6.42, range [62.09, 98.56]

Radius of gyration: 22.47 Å; chains: 1; bounding box: 54×22×56 Å

InterPro domains:
  IPR001387 Cro/C1-type, helix-turn-helix domain [PF01381] (2-49)
  IPR001387 Cro/C1-type, helix-turn-helix domain [PS50943] (2-49)
  IPR001387 Cro/C1-type, helix-turn-helix domain [SM00530] (2-49)
  IPR001387 Cro/C1-type, helix-turn-helix domain [cd00093] (2-49)
  IPR010982 Lambda repressor-like, DNA-binding domain 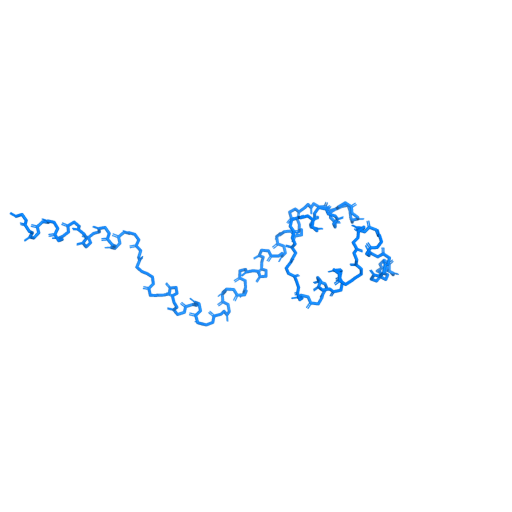superfamily [G3DSA:1.10.260.40] (1-92)
  IPR010982 Lambda repressor-like, DNA-binding domain superfamily [SSF47413] (1-67)
  IPR013430 Toxin-antitoxin system, antidote protein, HigA [PTHR36924] (1-82)
  IPR013430 Toxin-antitoxin system, antidote protein, HigA [TIGR02607] (1-63)

=== Feature glossary ===
The record interleaves many kinds of information about one protein. Here is each kind framed as the question it answers.

Q: What known structures does this most resemble?
A: Structural nearest neighbors (via Foldseek easy-search vs the PDB). Reported per hit: target PDB id, E-value, and alignment TM-score. A TM-score above ~0.5 is the conventional threshold for 'same fold'.

Q: Where is each backbone atom in 3D?
A: The mmCIF table is the protein's shape written out atom by atom. For each backbone N, Cα, C, and carbonyl O, it records an (x, y, z) coordinate triple in Å plus the residue type, chain letter, and residue number.

Q: What are the backbone torsion angles?
A: The φ/ψ torsion pair specifies the backbone conformation at each residue. φ rotates about the N–Cα bond, ψ about the Cα–C bond. Steric clashes forbid most of the (φ, ψ) plane — the allowed regions (α-helix basin, β-sheet basin, left-handed helix) are the Ramachandran-allowed regions.

Q: Which residues are buried vs exposed?
A: Solvent-accessible surface area (SASA) is the area in Å² traced out by the centre of a 1.4 Å probe sphere (a water molecule) rolled over the protein's van der Waals surface (Shrake–Rupley / Lee–Richards construction).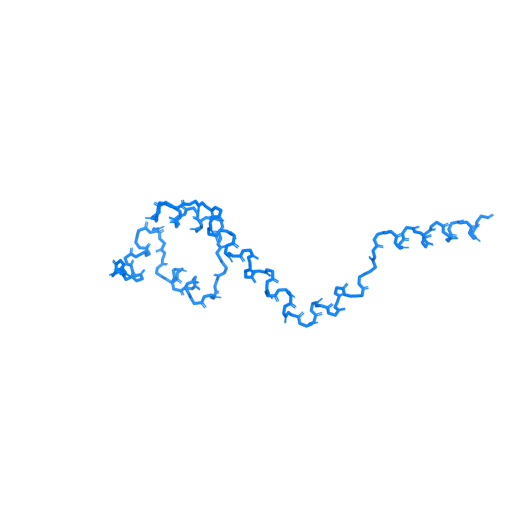 Buried residues have near-zero SASA; fully exposed residues can exceed 200 Å². The total SASA scales roughly with the number of surface residues.

Q: How confident is the AlphaFold model at each residue?
A: pLDDT is the predicted lDDT-Cα score: AlphaFold's confidence that the local environment of each residue (all inter-atomic distances within 15 Å) is correctly placed. It is a per-residue number between 0 and 100, with higher meaning more reliable.

Q: What does the local fold look like, residue by residue?
A: 3Di is Foldseek's structural alphabet. Each residue is assigned one of twenty discrete states based on how its Cα sits relative to its spatial (not sequential) neighbors. Aligning 3Di strings finds structural homologs roughly as well as full 3D superposition, but orders of magnitude faster.

Q: How big and how compact is the whole molecule?
A: Radius of gyration (Rg) is the root-mean-square distance of Cα atoms from their centroid — a single number for overall size and compactness. A globular domain of N residues has Rg ≈ 2.2·N^0.38 Å; an extended or disordered chain has a much larger Rg. The Cα contact count is the number of residue pairs whose Cα atoms are within 8 Å and are more than four positions apart in sequence — a standard proxy for tertiary packing density. The bounding box is the smallest axis-aligned box enclosing all Cα atoms.

Q: Which residues are in helices, strands, or loops?
A: DSSP 8-state secondary structure assigns each residue one of H (α-helix), G (3₁₀-helix), I (π-helix), E (extended β-strand), B (isolated β-bridge), T (hydrogen-bonded turn), S (bend), or '-' (coil). The assignment is computed from backbone hydrogen-bond geometry via the Kabsch–Sander algorithm.

Q: How mobile is each atom in the crystal?
A: Crystallographic B-factors measure how much each atom's electron density is smeared out, in Å². They rise in mobile loops and surface residues and fall in the buried interior. In AlphaFold models this column is repurposed to hold pLDDT instead.

Q: What if only a Cα trace is available?
A: P-SEA three-state annotation labels each residue as helix, strand, or coil based purely on the geometry of the Cα trace. It serves as a fallback when the full backbone (and thus DSSP) is unavailable.

Q: What family and function is it annotated with?
A: Database cross-references. InterPro integrates a dozen domain/family signature databases into unified entries with residue-range hits. GO terms attach function/process/location labels with evidence codes. CATH codes position the fold in a four-level structural taxonomy. Organism is the NCBI-taxonomy species name.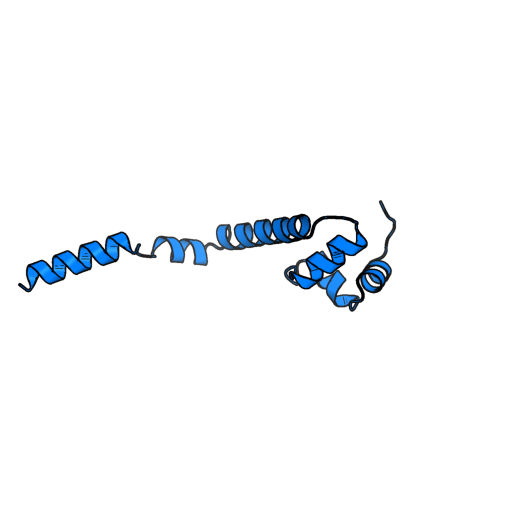

Q: Are the domains correctly placed relative to each other?
A: Predicted Aligned Error (PAE) is an AlphaFold confidence matrix: entry (i, j) is the expected error in the position of residue j, in ång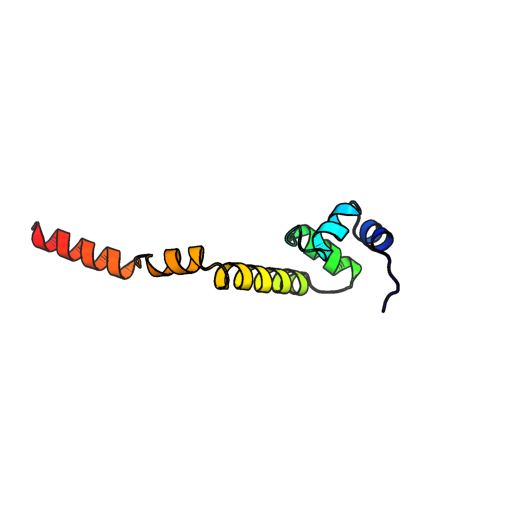ströms, when the prediction is superimposed on the true structure at residue i. Low PAE within a block of residues means that block is internally rigid and well-predicted; high PAE between two blocks means their relative placement is uncertain even if each block individually is confident.

Q: What do the diagnostic plots show?
A: Three diagnostic plots accompany the record. The Cα contact map visualizes the tertiary structure as a 2D adjacency matrix (8 Å cutoff, sequence-local contacts suppressed). The Ramachandran plot shows the distribution of backbone (φ, ψ) torsions, with points in the α and β basins reflecting secondary structure content. The PAE plot shows AlphaFold's inter-residue confidence as a color matrix.

Q: What is the amino-acid chain?
A: Primary structure: the covalent order of the twenty standard amino acids along the backbone. Two proteins with the same sequence will (almost always) fold to the same structure; two with 30% identity often share a fold but not the details.

Q: What do the rendered images show?
A: The six renders are orthographic views along the three Cartesian axes in both directions. Representation (cartoon, sticks, or surface) and color scheme (sequence-rainbow or by-chain) vary across proteins so the training set covers all the common visualization conventions.